Protein AF-A0A2S7Q737-F1 (afdb_monomer_lite)

Structure (mmCIF, N/CA/C/O backbone):
data_AF-A0A2S7Q737-F1
#
_entry.id   AF-A0A2S7Q737-F1
#
loop_
_atom_site.group_PDB
_atom_site.id
_atom_site.type_symbol
_atom_site.label_atom_id
_atom_site.label_alt_id
_atom_site.label_comp_id
_atom_site.label_asym_id
_atom_site.label_entity_id
_atom_site.label_seq_id
_atom_site.pdbx_PDB_ins_code
_atom_site.Cartn_x
_atom_site.Cartn_y
_atom_site.Cartn_z
_atom_site.occupancy
_atom_site.B_iso_or_equiv
_atom_site.auth_seq_id
_atom_site.auth_comp_id
_atom_site.auth_asym_id
_atom_site.auth_atom_id
_atom_site.pdbx_PDB_model_num
ATOM 1 N N . MET A 1 1 ? -26.692 38.742 30.218 1.00 38.47 1 MET A N 1
ATOM 2 C CA . MET A 1 1 ? -27.723 37.683 30.177 1.00 38.47 1 MET A CA 1
ATOM 3 C C . MET A 1 1 ? -27.205 36.517 29.339 1.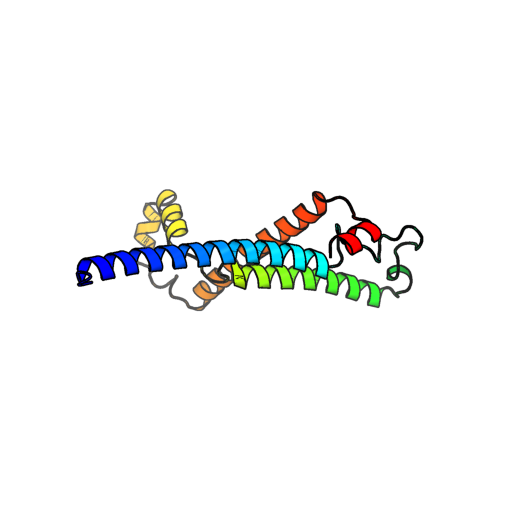00 38.47 1 MET A C 1
ATOM 5 O O . MET A 1 1 ? -27.574 36.426 28.188 1.00 38.47 1 MET A O 1
ATOM 9 N N . LEU A 1 2 ? -26.318 35.672 29.877 1.00 44.91 2 LEU A N 1
ATOM 10 C CA . LEU A 1 2 ? -26.022 34.323 29.361 1.00 44.91 2 LEU A CA 1
ATOM 11 C C . LEU A 1 2 ? -25.435 33.510 30.526 1.00 44.91 2 LEU A C 1
ATOM 13 O O . LEU A 1 2 ? -24.224 33.405 30.682 1.00 44.91 2 LEU A O 1
ATOM 17 N N . ALA A 1 3 ? -26.303 32.997 31.398 1.00 47.69 3 ALA A N 1
ATOM 18 C CA . ALA A 1 3 ? -25.928 31.941 32.331 1.00 47.69 3 ALA A CA 1
ATOM 19 C C . ALA A 1 3 ? -26.147 30.616 31.596 1.00 47.69 3 ALA A C 1
ATOM 21 O O . ALA A 1 3 ? -27.247 30.067 31.606 1.00 47.69 3 ALA A O 1
ATOM 22 N N . VAL A 1 4 ? -25.129 30.150 30.872 1.00 61.81 4 VAL A N 1
ATOM 23 C CA . VAL A 1 4 ? -25.147 28.794 30.319 1.00 61.81 4 VAL A CA 1
ATOM 24 C C . VAL A 1 4 ? -25.062 27.848 31.516 1.00 61.81 4 VAL A C 1
ATOM 26 O O . VAL A 1 4 ? -24.128 27.942 32.311 1.00 61.81 4 VAL A O 1
ATOM 29 N N . SER A 1 5 ? -26.070 26.996 31.710 1.00 75.19 5 SER A N 1
ATOM 30 C CA . SER A 1 5 ? -26.048 26.020 32.800 1.00 75.19 5 SER A CA 1
ATOM 31 C C . SER A 1 5 ? -24.843 25.091 32.626 1.00 75.19 5 SER A C 1
ATOM 33 O O . SER A 1 5 ? -24.495 24.725 31.504 1.00 75.19 5 SER A O 1
ATOM 35 N N . SER A 1 6 ? -24.200 24.685 33.724 1.00 70.50 6 SER A N 1
ATOM 36 C CA . SER A 1 6 ? -23.064 23.751 33.677 1.00 70.50 6 SER A CA 1
ATOM 37 C C . SER A 1 6 ? -23.402 22.468 32.905 1.00 70.50 6 SER A C 1
ATOM 3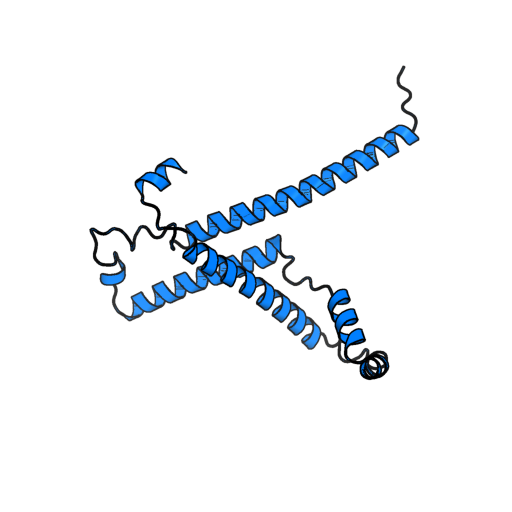9 O O . SER A 1 6 ? -22.567 21.936 32.187 1.00 70.50 6 SER A O 1
ATOM 41 N N . LEU A 1 7 ? -24.655 22.003 32.958 1.00 74.75 7 LEU A N 1
ATOM 42 C CA . LEU A 1 7 ? -25.123 20.869 32.155 1.00 74.75 7 LEU A CA 1
ATOM 43 C C . LEU A 1 7 ? -25.110 21.140 30.639 1.00 74.75 7 LEU A C 1
ATOM 45 O O . LEU A 1 7 ? -24.803 20.243 29.856 1.00 74.75 7 LEU A O 1
ATOM 49 N N . SER A 1 8 ? -25.435 22.364 30.218 1.00 82.06 8 SER A N 1
ATOM 50 C CA . SER A 1 8 ? -25.428 22.762 28.808 1.00 82.06 8 SER A CA 1
ATOM 51 C C . SER A 1 8 ? -24.009 22.799 28.238 1.00 82.06 8 SER A C 1
ATOM 53 O O . SER A 1 8 ? -23.816 22.361 27.104 1.00 82.06 8 SER A O 1
ATOM 55 N N . THR A 1 9 ? -23.016 23.239 29.018 1.00 82.12 9 THR A N 1
ATOM 56 C CA . THR A 1 9 ? -21.611 23.236 28.578 1.00 82.12 9 THR A CA 1
ATOM 57 C C . THR A 1 9 ? -21.040 21.818 28.481 1.00 82.12 9 THR A C 1
ATOM 59 O O . THR A 1 9 ? -20.358 21.500 27.505 1.00 82.12 9 THR A O 1
ATOM 62 N N . TYR A 1 10 ? -21.363 20.921 29.423 1.00 83.94 10 TYR A N 1
ATOM 63 C CA . TYR A 1 10 ? -20.983 19.502 29.321 1.00 83.94 10 TYR A CA 1
ATOM 64 C C . TYR A 1 10 ? -21.641 18.805 28.121 1.00 83.94 10 TYR A C 1
ATOM 66 O O . TYR A 1 10 ? -20.997 17.999 27.446 1.00 83.94 10 TYR A O 1
ATOM 74 N N . GLY A 1 11 ? -22.896 19.148 27.810 1.00 87.31 11 GLY A N 1
ATOM 75 C CA . GLY A 1 11 ? -23.591 18.662 26.617 1.00 87.31 11 GLY A CA 1
ATOM 76 C C . GLY A 1 11 ? -22.894 19.077 25.318 1.00 87.31 11 GLY A C 1
ATOM 77 O O . GLY A 1 11 ? -22.645 18.226 24.460 1.00 87.31 11 GLY A O 1
ATOM 78 N N . SER A 1 12 ? -22.498 20.351 25.197 1.00 87.19 12 SER A N 1
ATOM 79 C CA . SER A 1 12 ? -21.753 20.823 24.023 1.00 87.19 12 SER A CA 1
ATOM 80 C C . SER A 1 12 ? -20.379 20.160 23.905 1.00 87.19 12 SER A C 1
ATOM 82 O O . SER A 1 12 ? -20.033 19.711 22.817 1.00 87.19 12 SER A O 1
ATOM 84 N N . LEU A 1 13 ? -19.639 19.996 25.011 1.00 87.94 13 LEU A N 1
ATOM 85 C CA . LEU A 1 13 ? -18.318 19.347 25.003 1.00 87.94 13 LEU A CA 1
ATOM 86 C C . LEU A 1 13 ? -18.379 17.879 24.558 1.00 87.94 13 LEU A C 1
ATOM 88 O O . LEU A 1 13 ? -17.505 17.415 23.828 1.00 87.94 13 LEU A O 1
ATOM 92 N N . ARG A 1 14 ? -19.427 17.142 24.949 1.00 87.88 14 ARG A N 1
ATOM 93 C CA . ARG A 1 14 ? -19.631 15.759 24.492 1.00 87.88 14 ARG A CA 1
ATOM 94 C C . ARG A 1 14 ? -19.903 15.699 22.989 1.00 87.88 14 ARG A C 1
ATOM 96 O O . ARG A 1 14 ? -19.354 14.837 22.309 1.00 87.88 14 ARG A O 1
ATOM 103 N N . SER A 1 15 ? -20.713 16.624 22.471 1.00 84.38 15 SER A N 1
ATOM 104 C CA . SER A 1 15 ? -21.009 16.692 21.036 1.00 84.38 15 SER A CA 1
ATOM 105 C C . SER A 1 15 ? -19.783 17.076 20.202 1.00 84.38 15 SER A C 1
ATOM 107 O O . SER A 1 15 ? -19.541 16.462 19.165 1.00 84.38 15 SER A O 1
ATOM 109 N N . THR A 1 16 ? -18.955 18.014 20.679 1.00 86.12 16 THR A N 1
ATOM 110 C CA . THR A 1 16 ? -17.728 18.414 19.978 1.00 86.12 16 THR A CA 1
ATOM 111 C C . THR A 1 16 ? -16.676 17.313 20.020 1.00 86.12 16 THR A C 1
ATOM 113 O O . THR A 1 16 ? -16.058 17.044 18.996 1.00 86.12 16 THR A O 1
ATOM 116 N N . ALA A 1 17 ? -16.506 16.618 21.152 1.00 85.94 17 ALA A N 1
ATOM 117 C CA . ALA A 1 17 ? -15.585 15.483 21.253 1.00 85.94 17 ALA A CA 1
ATOM 118 C C . ALA A 1 17 ? -15.972 14.341 20.300 1.00 85.94 17 ALA A C 1
ATOM 120 O O . ALA A 1 17 ? -15.111 13.771 19.631 1.00 85.94 17 ALA A O 1
ATOM 121 N N . GLN A 1 18 ? -17.268 14.043 20.184 1.00 87.50 18 GLN A N 1
ATOM 122 C CA . GLN A 1 18 ? -17.762 13.041 19.245 1.00 87.50 18 GLN A CA 1
ATOM 123 C C . GLN A 1 18 ? -17.509 13.463 17.789 1.00 87.50 18 GLN A C 1
ATOM 125 O O . GLN A 1 18 ? -17.024 12.656 17.001 1.00 87.50 18 GLN A O 1
ATOM 130 N N . LEU A 1 19 ? -17.772 14.727 17.443 1.00 91.50 19 LEU A N 1
ATOM 131 C CA . LEU A 1 19 ? -17.552 15.251 16.092 1.00 91.50 19 LEU A CA 1
ATOM 132 C C . LEU A 1 19 ? -16.070 15.196 15.690 1.00 91.50 19 LEU A C 1
ATOM 134 O O . LEU A 1 19 ? -15.749 14.671 14.631 1.00 91.50 19 LEU A O 1
ATOM 138 N N . ILE A 1 20 ? -15.165 15.627 16.575 1.00 89.56 20 ILE A N 1
ATOM 139 C CA . ILE A 1 20 ? -13.709 15.553 16.354 1.00 89.56 20 ILE A CA 1
ATOM 140 C C . ILE A 1 20 ? -13.252 14.099 16.165 1.00 89.56 20 ILE A C 1
ATOM 142 O O . ILE A 1 20 ? -12.404 13.824 15.320 1.00 89.56 20 ILE A O 1
ATOM 146 N N . SER A 1 21 ? -13.830 13.161 16.922 1.00 84.25 21 SER A N 1
ATOM 147 C CA . SER A 1 21 ? -13.481 11.739 16.820 1.00 84.25 21 SER A CA 1
ATOM 148 C C . SER A 1 21 ? -13.836 11.159 15.445 1.00 84.25 21 SER A C 1
ATOM 150 O O . SER A 1 21 ? -13.033 10.433 14.862 1.00 84.25 21 SER A O 1
ATOM 152 N N . TYR A 1 22 ? -15.009 11.504 14.899 1.00 87.62 22 TYR A N 1
ATOM 153 C CA . TYR A 1 22 ? -15.422 11.048 13.567 1.00 87.62 22 TYR A CA 1
ATOM 154 C C . TYR A 1 22 ? -14.610 11.693 12.436 1.00 87.62 22 TYR A C 1
ATOM 156 O O . TYR A 1 22 ? -14.258 11.000 11.483 1.00 87.62 22 TYR A O 1
ATOM 164 N N . GLU A 1 23 ? -14.254 12.973 12.561 1.00 87.06 23 GLU A N 1
ATOM 165 C CA . GLU A 1 23 ? -13.391 13.672 11.593 1.00 87.06 23 GLU A CA 1
ATOM 166 C C . GLU A 1 23 ? -12.009 13.013 11.476 1.00 87.06 23 GLU A C 1
ATOM 168 O O . GLU A 1 23 ? -11.494 12.802 10.377 1.00 87.06 23 GLU A O 1
ATOM 173 N N . LEU A 1 24 ? -11.419 12.606 12.604 1.00 84.75 24 LEU A N 1
ATOM 174 C CA . LEU A 1 24 ? -10.093 11.984 12.627 1.00 84.75 24 LEU A CA 1
ATOM 175 C C . LEU A 1 24 ? -10.095 10.613 11.928 1.00 84.75 24 LEU A C 1
ATOM 177 O O . LEU A 1 24 ? -9.187 10.313 11.152 1.00 84.75 24 LEU A O 1
ATOM 181 N N . ILE A 1 25 ? -11.151 9.818 12.125 1.00 84.25 25 ILE A N 1
ATOM 182 C CA . ILE A 1 25 ? -11.331 8.512 11.468 1.00 84.25 25 ILE A CA 1
ATOM 183 C C . ILE A 1 25 ? -11.578 8.675 9.963 1.00 84.25 25 ILE A C 1
ATOM 185 O O . ILE A 1 25 ? -11.050 7.909 9.160 1.00 84.25 25 ILE A O 1
ATOM 189 N N . LEU A 1 26 ? -12.352 9.682 9.555 1.00 85.38 26 LEU A N 1
ATOM 190 C CA . LEU A 1 26 ? -12.592 9.938 8.136 1.00 85.38 26 LEU A CA 1
ATOM 191 C C . LEU A 1 26 ? -11.320 10.434 7.431 1.00 85.38 26 LEU A C 1
ATOM 193 O O . LEU A 1 26 ? -11.014 9.992 6.323 1.00 85.38 26 LEU A O 1
ATOM 197 N N . SER A 1 27 ? -10.546 11.307 8.085 1.00 85.50 27 SER A N 1
ATOM 198 C CA . SER A 1 27 ? -9.296 11.827 7.520 1.00 85.50 27 SER A CA 1
ATOM 199 C C . SER A 1 27 ? -8.250 10.730 7.300 1.00 85.50 27 SER A C 1
ATOM 201 O O . SER A 1 27 ? -7.588 10.725 6.263 1.00 85.50 27 SER A O 1
ATOM 203 N N . SER A 1 28 ? -8.141 9.750 8.206 1.00 82.62 28 SER A N 1
ATOM 204 C CA . SER A 1 28 ? -7.208 8.629 8.043 1.00 82.62 28 SER A CA 1
ATOM 205 C C . SER A 1 28 ? -7.603 7.704 6.887 1.00 82.62 28 SER A C 1
ATOM 207 O O . SER A 1 28 ? -6.725 7.216 6.176 1.00 82.62 28 SER A O 1
ATOM 209 N N . ALA A 1 29 ? -8.903 7.535 6.619 1.00 83.88 29 ALA A N 1
ATOM 210 C CA . ALA A 1 29 ? -9.388 6.783 5.461 1.00 83.88 29 ALA A CA 1
ATOM 211 C C . ALA A 1 29 ? -9.063 7.480 4.127 1.00 83.88 29 ALA A C 1
ATOM 213 O O . ALA A 1 29 ? -8.633 6.826 3.177 1.00 83.88 29 ALA A O 1
ATOM 214 N N . ILE A 1 30 ? -9.216 8.807 4.053 1.00 87.38 30 ILE A N 1
ATOM 215 C CA . ILE A 1 30 ? -8.866 9.587 2.851 1.00 87.38 30 ILE A CA 1
ATOM 216 C C . ILE A 1 30 ? -7.352 9.547 2.614 1.00 87.38 30 ILE A C 1
ATOM 218 O O . ILE A 1 30 ? -6.905 9.311 1.491 1.00 87.38 30 ILE A O 1
ATOM 222 N N . LEU A 1 31 ? -6.559 9.720 3.674 1.00 86.81 31 LEU A N 1
ATOM 223 C CA . LEU A 1 31 ? -5.100 9.655 3.602 1.00 86.81 31 LEU A CA 1
ATOM 224 C C . LEU A 1 31 ? -4.600 8.284 3.132 1.00 86.81 31 LEU A C 1
ATOM 226 O O . LEU A 1 31 ? -3.643 8.235 2.364 1.00 86.81 31 LEU A O 1
ATOM 230 N N . LEU A 1 32 ? -5.264 7.190 3.520 1.00 86.25 32 LEU A N 1
ATOM 231 C CA . LEU A 1 32 ? -4.941 5.848 3.028 1.00 86.25 32 LEU A CA 1
ATOM 232 C C . LEU A 1 32 ? -5.072 5.781 1.502 1.00 86.25 32 LEU A C 1
ATOM 234 O O . LEU A 1 32 ? -4.146 5.334 0.829 1.00 86.25 32 LEU A O 1
ATOM 238 N N . VAL A 1 33 ? -6.190 6.259 0.950 1.00 84.44 33 VAL A N 1
ATOM 239 C CA . VAL A 1 33 ? -6.437 6.227 -0.502 1.00 84.44 33 VAL A CA 1
ATOM 240 C C . VAL A 1 33 ? -5.419 7.084 -1.250 1.00 84.44 33 VAL A C 1
ATOM 242 O O . VAL A 1 33 ? -4.840 6.617 -2.229 1.00 84.44 33 VAL A O 1
ATOM 245 N N . VAL A 1 34 ? -5.147 8.300 -0.768 1.00 86.88 34 VAL A N 1
ATOM 246 C CA . VAL A 1 34 ? -4.158 9.193 -1.393 1.00 86.88 34 VAL A CA 1
ATOM 247 C C . VAL A 1 34 ? -2.766 8.561 -1.367 1.00 86.88 34 VAL A C 1
ATOM 249 O O . VAL A 1 34 ? -2.115 8.493 -2.408 1.00 86.88 34 VAL A O 1
ATOM 252 N N . MET A 1 35 ? -2.337 8.015 -0.226 1.00 86.00 35 MET A N 1
ATOM 253 C CA . MET A 1 35 ? -1.050 7.318 -0.103 1.00 86.00 35 MET A CA 1
ATOM 254 C C . MET A 1 35 ? -0.963 6.087 -1.011 1.00 86.00 35 MET A C 1
ATOM 256 O O . MET A 1 35 ? 0.092 5.823 -1.587 1.00 86.00 35 MET A O 1
ATOM 260 N N . LEU A 1 36 ? -2.060 5.351 -1.193 1.00 83.62 36 LEU A N 1
ATOM 261 C CA . LEU A 1 36 ? -2.104 4.200 -2.093 1.00 83.62 36 LEU A CA 1
ATOM 262 C C . LEU A 1 36 ? -1.988 4.634 -3.563 1.00 83.62 36 LEU A C 1
ATOM 264 O O . LEU A 1 36 ? -1.197 4.066 -4.306 1.00 83.62 36 LEU A O 1
ATOM 268 N N . THR A 1 37 ? -2.683 5.695 -3.981 1.00 78.88 37 THR A N 1
ATOM 269 C CA . THR A 1 37 ? -2.537 6.240 -5.346 1.00 78.88 37 THR A CA 1
ATOM 270 C C . THR A 1 37 ? -1.162 6.861 -5.603 1.00 78.88 37 THR A C 1
ATOM 272 O O . THR A 1 37 ? -0.580 6.629 -6.661 1.00 78.88 37 THR A O 1
ATOM 275 N N . GLY A 1 38 ? -0.606 7.593 -4.631 1.00 79.38 38 GLY A N 1
ATOM 276 C CA . GLY A 1 38 ? 0.718 8.211 -4.740 1.00 79.38 38 GLY A CA 1
ATOM 277 C C . GLY A 1 38 ? 1.839 7.178 -4.814 1.00 79.38 38 GLY A C 1
ATOM 278 O O . GLY A 1 38 ? 2.784 7.337 -5.577 1.00 79.38 38 GLY A O 1
ATOM 279 N N . SER A 1 39 ? 1.699 6.066 -4.101 1.00 81.44 39 SER A N 1
ATOM 280 C CA . SER A 1 39 ? 2.694 4.997 -4.145 1.00 81.44 39 SER A CA 1
ATOM 281 C C . SER A 1 39 ? 2.621 4.115 -5.400 1.00 81.44 39 SER A C 1
ATOM 283 O O . SER A 1 39 ? 3.644 3.607 -5.864 1.00 81.44 39 SER A O 1
ATOM 285 N N . ILE A 1 40 ? 1.444 3.992 -6.026 1.00 80.19 40 ILE A N 1
ATOM 286 C CA . ILE A 1 40 ? 1.321 3.443 -7.389 1.00 80.19 40 ILE A CA 1
ATOM 287 C C . ILE A 1 40 ? 2.038 4.349 -8.404 1.00 80.19 40 ILE A C 1
ATOM 289 O O . ILE A 1 40 ? 2.653 3.844 -9.339 1.00 80.19 40 ILE A O 1
ATOM 293 N N . ALA A 1 41 ? 2.000 5.672 -8.214 1.00 76.50 41 ALA A N 1
ATOM 294 C CA . ALA A 1 41 ? 2.718 6.614 -9.072 1.00 76.50 41 ALA A CA 1
ATOM 295 C C . ALA A 1 41 ? 4.245 6.541 -8.885 1.00 76.50 41 ALA A C 1
ATOM 297 O O . ALA A 1 41 ? 4.972 6.508 -9.869 1.00 76.50 41 ALA A O 1
ATOM 298 N N . GLU A 1 42 ? 4.739 6.444 -7.648 1.00 77.69 42 GLU A N 1
ATOM 299 C CA . GLU A 1 42 ? 6.182 6.370 -7.355 1.00 77.69 42 GLU A CA 1
ATOM 300 C C . GLU A 1 42 ? 6.850 5.099 -7.906 1.00 77.69 42 GLU A C 1
ATOM 302 O O . GLU A 1 42 ? 8.018 5.113 -8.290 1.00 77.69 42 GLU A O 1
ATOM 307 N N . THR A 1 43 ? 6.103 3.995 -7.984 1.00 75.19 43 THR A N 1
ATOM 308 C CA . THR A 1 43 ? 6.616 2.708 -8.484 1.00 75.19 43 THR A CA 1
ATOM 309 C C . THR A 1 43 ? 6.652 2.611 -10.013 1.00 75.19 43 THR A C 1
ATOM 311 O O . THR A 1 43 ? 7.037 1.563 -10.529 1.00 75.19 43 THR A O 1
ATOM 314 N N . ASN A 1 44 ? 6.294 3.687 -10.736 1.00 70.06 44 ASN A N 1
ATOM 315 C CA . ASN A 1 44 ? 6.378 3.807 -12.200 1.00 70.06 44 ASN A CA 1
ATOM 316 C C . ASN A 1 44 ? 5.832 2.577 -12.950 1.00 70.06 44 ASN A C 1
ATOM 318 O O . ASN A 1 44 ? 6.379 2.154 -13.964 1.00 70.06 44 ASN A O 1
ATOM 322 N N . ARG A 1 45 ? 4.757 1.963 -12.438 1.00 73.94 45 ARG A N 1
ATOM 323 C CA . ARG A 1 45 ? 4.134 0.763 -13.017 1.00 73.94 45 ARG A CA 1
ATOM 324 C C . ARG A 1 45 ? 2.700 1.033 -13.435 1.00 73.94 45 ARG A C 1
ATOM 326 O O . ARG A 1 45 ? 2.087 2.006 -13.006 1.00 73.94 45 ARG A O 1
ATOM 333 N N . ALA A 1 46 ? 2.169 0.175 -14.314 1.00 65.44 46 ALA A N 1
ATOM 334 C CA . ALA A 1 46 ? 0.861 0.384 -14.935 1.00 65.44 46 ALA A CA 1
ATOM 335 C C . ALA A 1 46 ? -0.189 0.640 -13.838 1.00 65.44 46 ALA A C 1
ATOM 337 O O . ALA A 1 46 ? -0.329 -0.211 -12.955 1.00 65.44 46 ALA A O 1
ATOM 338 N N . PRO A 1 47 ? -0.887 1.792 -13.840 1.00 60.22 47 PRO A N 1
ATOM 339 C CA . PRO A 1 47 ? -1.195 2.697 -14.963 1.00 60.22 47 PRO A CA 1
ATOM 340 C C . PRO A 1 47 ? -0.171 3.797 -15.334 1.00 60.22 47 PRO A C 1
ATOM 342 O O . PRO A 1 47 ? -0.363 4.427 -16.374 1.00 60.22 47 PRO A O 1
ATOM 345 N N . PHE A 1 48 ? 0.898 4.015 -14.560 1.00 68.06 48 PHE A N 1
ATOM 346 C CA . PHE A 1 48 ? 1.869 5.121 -14.710 1.00 68.06 48 PHE A CA 1
ATOM 347 C C . PHE A 1 48 ? 3.247 4.688 -15.254 1.00 68.06 48 PHE A C 1
ATOM 349 O O . PHE A 1 48 ? 4.282 5.248 -14.911 1.00 68.06 48 PHE A O 1
ATOM 356 N N . ASP A 1 49 ? 3.261 3.675 -16.114 1.00 72.12 49 ASP A N 1
ATOM 357 C CA . ASP A 1 49 ? 4.475 3.055 -16.664 1.00 72.12 49 ASP A CA 1
ATOM 358 C C . ASP A 1 49 ? 4.902 3.723 -17.982 1.00 72.12 49 ASP A C 1
ATOM 360 O O . ASP A 1 49 ? 4.625 3.198 -19.058 1.00 72.12 49 ASP A O 1
ATOM 364 N N . LEU A 1 50 ? 5.458 4.941 -17.921 1.00 68.88 50 LEU A N 1
ATOM 365 C CA . LEU A 1 50 ? 5.656 5.799 -19.107 1.00 68.88 50 LEU A CA 1
ATOM 366 C C . LEU A 1 50 ? 7.001 5.605 -19.815 1.00 68.88 50 LEU A C 1
ATOM 368 O O . LEU A 1 50 ? 7.028 5.602 -21.042 1.00 68.88 50 LEU A O 1
ATOM 372 N N . ALA A 1 51 ? 8.085 5.397 -19.066 1.00 64.31 51 ALA A N 1
ATOM 373 C CA . ALA A 1 51 ? 9.432 5.244 -19.627 1.00 64.31 51 ALA A CA 1
ATOM 374 C C . ALA A 1 51 ? 9.658 3.884 -20.322 1.00 64.31 51 ALA A C 1
ATOM 376 O O . ALA A 1 51 ? 10.534 3.763 -21.171 1.00 64.31 51 ALA A O 1
ATOM 377 N N . GLU A 1 52 ? 8.881 2.850 -19.977 1.00 63.44 52 GLU A N 1
ATOM 378 C CA . GLU A 1 52 ? 8.950 1.532 -20.631 1.00 63.44 52 GLU A CA 1
ATOM 379 C C . GLU A 1 52 ? 7.909 1.389 -21.764 1.00 63.44 52 GLU A C 1
ATOM 381 O O . GLU A 1 52 ? 8.044 0.525 -22.633 1.00 63.44 52 GLU A O 1
ATOM 386 N N . ALA A 1 53 ? 6.858 2.223 -21.773 1.00 57.50 53 ALA A N 1
ATOM 387 C CA . ALA A 1 53 ? 5.707 2.082 -22.672 1.00 57.50 53 ALA A CA 1
ATOM 388 C C . ALA A 1 53 ? 5.652 3.085 -23.832 1.00 57.50 53 ALA A C 1
ATOM 390 O O . ALA A 1 53 ? 4.696 3.042 -24.617 1.00 57.50 53 ALA A O 1
ATOM 391 N N . GLU A 1 54 ? 6.631 3.977 -23.969 1.00 62.84 54 GLU A N 1
ATOM 392 C CA . GLU A 1 54 ? 6.733 4.815 -25.158 1.00 62.84 54 GLU A CA 1
ATOM 393 C C . GLU A 1 54 ? 7.005 3.930 -26.385 1.00 62.84 54 GLU A C 1
ATOM 395 O O . GLU A 1 54 ? 8.060 3.332 -26.559 1.00 62.84 54 GLU A O 1
ATOM 400 N N . SER A 1 55 ? 5.994 3.792 -27.244 1.00 58.44 55 SER A N 1
ATOM 401 C CA . SER A 1 55 ? 5.993 2.884 -28.401 1.00 58.44 55 SER A CA 1
ATOM 402 C C . SER A 1 55 ? 7.057 3.201 -29.462 1.00 58.44 55 SER A C 1
ATOM 404 O O . SER A 1 55 ? 7.226 2.435 -30.408 1.00 58.44 55 SER A O 1
ATOM 406 N N . GLU A 1 56 ? 7.735 4.339 -29.327 1.00 64.06 56 GLU A N 1
ATOM 407 C CA . GLU A 1 56 ? 8.845 4.778 -30.173 1.00 64.06 56 GLU A CA 1
ATOM 408 C C . GLU A 1 56 ? 10.207 4.223 -29.737 1.00 64.06 56 GLU A C 1
ATOM 410 O O . GLU A 1 56 ? 11.111 4.140 -30.569 1.00 64.06 56 GLU A O 1
ATOM 415 N N . LEU A 1 57 ? 10.345 3.762 -28.488 1.00 62.88 57 LEU A N 1
ATOM 416 C CA . LEU A 1 57 ? 11.570 3.156 -27.971 1.00 62.88 57 LEU A CA 1
ATOM 417 C C . LEU A 1 57 ? 11.301 1.691 -27.594 1.00 62.88 57 LEU A C 1
ATOM 419 O O . LEU A 1 57 ? 10.424 1.369 -26.798 1.00 62.88 57 LEU A O 1
ATOM 423 N N . VAL A 1 58 ? 12.048 0.762 -28.200 1.00 53.47 58 VAL A N 1
ATOM 424 C CA . VAL A 1 58 ? 11.918 -0.685 -27.953 1.00 53.47 58 VAL A CA 1
ATOM 425 C C . VAL A 1 58 ? 12.274 -0.968 -26.490 1.00 53.47 58 VAL A C 1
ATOM 427 O O . VAL A 1 58 ? 13.447 -1.026 -26.152 1.00 53.47 58 VAL A O 1
ATOM 430 N N . SER A 1 59 ? 11.265 -1.144 -25.625 1.00 66.19 59 SER A N 1
ATOM 431 C CA . SER A 1 59 ? 11.421 -1.450 -24.188 1.00 66.19 59 SER A CA 1
ATOM 432 C C . SER A 1 59 ? 12.178 -0.379 -23.370 1.00 66.19 59 SER A C 1
ATOM 434 O O . SER A 1 59 ? 12.673 -0.672 -22.278 1.00 66.19 59 SER A O 1
ATOM 436 N N . GLY A 1 60 ? 12.257 0.857 -23.877 1.00 77.19 60 GLY A N 1
ATOM 437 C CA . GLY A 1 60 ? 12.895 1.988 -23.195 1.00 77.19 60 GLY A CA 1
ATOM 438 C C . GLY A 1 60 ? 14.365 1.743 -22.817 1.00 77.19 60 GLY A C 1
ATOM 439 O O . GLY A 1 60 ? 15.103 1.025 -23.500 1.00 77.19 60 GLY A O 1
ATOM 440 N N . PHE A 1 61 ? 14.779 2.313 -21.681 1.00 77.19 61 PHE A N 1
ATOM 441 C CA . PHE A 1 61 ? 16.156 2.253 -21.160 1.00 77.19 61 PHE A CA 1
ATOM 442 C C . PHE A 1 61 ? 16.609 0.849 -20.711 1.00 77.19 61 PHE A C 1
ATOM 444 O O . PHE A 1 61 ? 17.803 0.599 -20.547 1.00 77.19 61 PHE A O 1
ATOM 451 N N . MET A 1 62 ? 15.685 -0.106 -20.552 1.00 79.25 62 MET A N 1
ATOM 452 C CA . MET A 1 62 ? 16.014 -1.475 -20.129 1.00 79.25 62 MET A CA 1
ATOM 453 C C . MET A 1 62 ? 16.860 -2.234 -21.162 1.00 79.25 62 MET A C 1
ATOM 455 O O . MET A 1 62 ? 17.540 -3.198 -20.811 1.00 79.25 62 MET A O 1
ATOM 459 N N . THR A 1 63 ? 16.854 -1.797 -22.425 1.00 76.19 63 THR A N 1
ATOM 460 C CA . THR A 1 63 ? 17.643 -2.409 -23.509 1.00 76.19 63 THR A CA 1
ATOM 461 C C . THR A 1 63 ? 19.102 -1.959 -23.550 1.00 76.19 63 THR A C 1
ATOM 463 O O . THR A 1 63 ? 19.928 -2.626 -24.173 1.00 76.19 63 THR A O 1
ATOM 466 N N . GLU A 1 64 ? 19.447 -0.874 -22.855 1.00 82.62 64 GLU A N 1
ATOM 467 C CA . GLU A 1 64 ? 20.802 -0.308 -22.841 1.00 82.62 64 GLU A CA 1
ATOM 468 C C . GLU A 1 64 ? 21.690 -0.928 -21.753 1.00 82.62 64 GLU A C 1
ATOM 470 O O . GLU A 1 64 ? 22.915 -0.772 -21.755 1.00 82.62 64 GLU A O 1
ATOM 475 N N . HIS A 1 65 ? 21.088 -1.644 -20.803 1.00 80.75 65 HIS A N 1
ATOM 476 C CA . HIS A 1 65 ? 21.780 -2.150 -19.628 1.00 80.75 65 HIS A CA 1
ATOM 477 C C . HIS A 1 65 ? 22.230 -3.607 -19.774 1.00 80.75 65 HIS A C 1
ATOM 479 O O . HIS A 1 65 ? 21.507 -4.487 -20.234 1.00 80.75 65 HIS A O 1
ATOM 485 N N . ALA A 1 66 ? 23.452 -3.880 -19.308 1.00 83.62 66 ALA A N 1
ATOM 486 C CA . ALA A 1 66 ? 23.974 -5.236 -19.203 1.00 83.62 66 ALA A CA 1
ATOM 487 C C . ALA A 1 66 ? 23.172 -6.069 -18.185 1.00 83.62 66 ALA A C 1
ATOM 489 O O . ALA A 1 66 ? 22.632 -5.539 -17.211 1.00 83.62 66 ALA A O 1
ATOM 490 N N . ALA A 1 67 ? 23.177 -7.394 -18.364 1.00 83.62 67 ALA A N 1
ATOM 491 C CA . ALA A 1 67 ? 22.336 -8.340 -17.624 1.00 83.62 67 ALA A CA 1
ATOM 492 C C . ALA A 1 67 ? 22.374 -8.192 -16.087 1.00 83.62 67 ALA A C 1
ATOM 494 O O . ALA A 1 67 ? 21.359 -8.389 -15.430 1.00 83.62 67 ALA A O 1
ATOM 495 N N . VAL A 1 68 ? 23.517 -7.824 -15.495 1.00 89.19 68 VAL A N 1
ATOM 496 C CA . VAL A 1 68 ? 23.635 -7.654 -14.034 1.00 89.19 68 VAL A CA 1
ATOM 497 C C . VAL A 1 68 ? 22.898 -6.403 -13.544 1.00 89.19 68 VAL A C 1
ATOM 499 O O . VAL A 1 68 ? 22.170 -6.468 -12.558 1.00 89.19 68 VAL A O 1
ATOM 502 N N . ILE A 1 69 ? 23.057 -5.274 -14.240 1.00 88.25 69 ILE A N 1
ATOM 503 C CA . ILE A 1 69 ? 22.392 -4.011 -13.891 1.00 88.25 69 ILE A CA 1
ATOM 504 C C . ILE A 1 69 ? 20.880 -4.141 -14.090 1.00 88.25 69 ILE A C 1
ATOM 506 O O . ILE A 1 69 ? 20.115 -3.712 -13.231 1.00 88.25 69 ILE A O 1
ATOM 510 N N . PHE A 1 70 ? 20.460 -4.818 -15.161 1.00 83.88 70 PHE A N 1
ATOM 511 C CA . PHE A 1 70 ? 19.058 -5.155 -15.410 1.00 83.88 70 PHE A CA 1
ATOM 512 C C . PHE A 1 70 ? 18.425 -5.869 -14.205 1.00 83.88 70 PHE A C 1
ATOM 514 O O . PHE A 1 70 ? 17.395 -5.434 -13.703 1.00 83.88 70 PHE A O 1
ATOM 521 N N . VAL A 1 71 ? 19.074 -6.907 -13.661 1.00 90.19 71 VAL A N 1
ATOM 522 C CA . VAL A 1 71 ? 18.554 -7.639 -12.488 1.00 90.19 71 VAL A CA 1
ATOM 523 C C . VAL A 1 71 ? 18.397 -6.732 -11.266 1.00 90.19 71 VAL A C 1
ATOM 525 O O . VAL A 1 71 ? 17.390 -6.833 -10.566 1.00 90.19 71 VAL A O 1
ATOM 528 N N . PHE A 1 72 ? 19.354 -5.836 -11.008 1.00 87.69 72 PHE A N 1
ATOM 529 C CA . PHE A 1 72 ? 19.250 -4.902 -9.886 1.00 87.69 72 PHE A CA 1
ATOM 530 C C . PHE A 1 72 ? 18.125 -3.881 -10.063 1.00 87.69 72 PHE A C 1
ATOM 532 O O . PHE A 1 72 ? 17.479 -3.554 -9.070 1.00 87.69 72 PHE A O 1
ATOM 539 N N . PHE A 1 73 ? 17.837 -3.434 -11.289 1.00 84.88 73 PHE A N 1
ATOM 540 C CA . PHE A 1 73 ? 16.676 -2.583 -11.559 1.00 84.88 73 PHE A CA 1
ATOM 541 C C . PHE A 1 73 ? 15.357 -3.299 -11.246 1.00 84.88 73 PHE A C 1
ATOM 543 O O . PHE A 1 73 ? 14.563 -2.769 -10.471 1.00 84.88 73 PHE A O 1
ATOM 550 N N . PHE A 1 74 ? 15.156 -4.535 -11.722 1.00 83.94 74 PHE A N 1
ATOM 551 C CA . PHE A 1 74 ? 13.946 -5.298 -11.374 1.00 83.94 74 PHE A CA 1
ATOM 552 C C . PHE A 1 74 ? 13.843 -5.556 -9.875 1.00 83.94 74 PHE A C 1
ATOM 554 O O . PHE A 1 74 ? 12.775 -5.390 -9.289 1.00 83.94 74 PHE A O 1
ATOM 561 N N . LEU A 1 75 ? 14.945 -5.947 -9.232 1.00 89.50 75 LEU A N 1
ATOM 562 C CA . LEU A 1 75 ? 14.951 -6.185 -7.792 1.00 89.50 75 LEU A CA 1
ATOM 563 C C . LEU A 1 75 ? 14.590 -4.911 -7.015 1.00 89.50 75 LEU A C 1
ATOM 565 O O . LEU A 1 75 ? 13.824 -4.991 -6.058 1.00 89.50 75 LEU A O 1
ATOM 569 N N . ALA A 1 76 ? 15.110 -3.753 -7.427 1.00 88.12 76 ALA A N 1
ATOM 570 C CA . ALA A 1 76 ? 14.824 -2.469 -6.795 1.00 88.12 76 ALA A CA 1
ATOM 571 C C . ALA A 1 76 ? 13.357 -2.045 -6.974 1.00 88.12 76 ALA A C 1
ATOM 573 O O . ALA A 1 76 ? 12.741 -1.610 -6.002 1.00 88.12 76 ALA A O 1
ATOM 574 N N . GLU A 1 77 ? 12.776 -2.232 -8.162 1.00 83.00 77 GLU A N 1
ATOM 575 C CA . GLU A 1 77 ? 11.350 -1.966 -8.411 1.00 83.00 77 GLU A CA 1
ATOM 576 C C . GLU A 1 77 ? 10.438 -2.857 -7.555 1.00 83.00 77 GLU A C 1
ATOM 578 O O . GLU A 1 77 ? 9.472 -2.384 -6.961 1.00 83.00 77 GLU A O 1
ATOM 583 N N . TYR A 1 78 ? 10.747 -4.151 -7.422 1.00 86.62 78 TYR A N 1
ATOM 584 C CA . TYR A 1 78 ? 9.962 -5.027 -6.543 1.00 86.62 78 TYR A CA 1
ATOM 585 C C . TYR A 1 78 ? 10.185 -4.714 -5.060 1.00 86.62 78 TYR A C 1
ATOM 587 O O . TYR A 1 78 ? 9.248 -4.803 -4.262 1.00 86.62 78 TYR A O 1
ATOM 595 N N . ALA A 1 79 ? 11.400 -4.319 -4.677 1.00 90.50 79 ALA A N 1
ATOM 596 C CA . ALA A 1 79 ? 11.704 -3.921 -3.309 1.00 90.50 79 ALA A CA 1
ATOM 597 C C . ALA A 1 79 ? 10.955 -2.643 -2.903 1.00 90.50 79 ALA A C 1
ATOM 599 O O . ALA A 1 79 ? 10.456 -2.580 -1.778 1.00 90.50 79 ALA A O 1
ATOM 600 N N . SER A 1 80 ? 10.820 -1.657 -3.798 1.00 88.12 80 SER A N 1
ATOM 601 C CA . SER A 1 80 ? 10.070 -0.429 -3.509 1.00 88.12 80 SER A CA 1
ATOM 602 C C . SER A 1 80 ? 8.580 -0.715 -3.306 1.00 88.12 80 SER A C 1
ATOM 604 O O . SER A 1 80 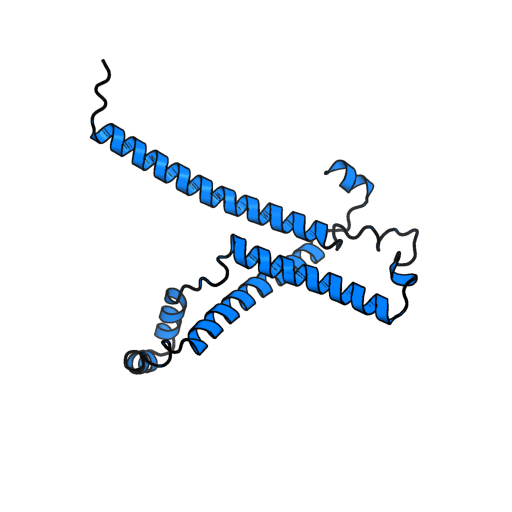? 8.014 -0.243 -2.321 1.00 88.12 80 SER A O 1
ATOM 606 N N . ILE A 1 81 ? 7.968 -1.584 -4.125 1.00 88.19 81 ILE A N 1
ATOM 607 C CA . ILE A 1 81 ? 6.569 -2.023 -3.944 1.00 88.19 81 ILE A CA 1
ATOM 608 C C . ILE A 1 81 ? 6.366 -2.646 -2.558 1.00 88.19 81 ILE A C 1
ATOM 610 O O . ILE A 1 81 ? 5.432 -2.285 -1.836 1.00 88.19 81 ILE A O 1
ATOM 614 N N . VAL A 1 82 ? 7.245 -3.571 -2.162 1.00 90.69 82 VAL A N 1
ATOM 615 C CA . VAL A 1 82 ? 7.155 -4.239 -0.854 1.00 90.69 82 VAL A CA 1
ATOM 616 C C . VAL A 1 82 ? 7.333 -3.236 0.289 1.00 90.69 82 VAL A C 1
ATOM 618 O O . VAL A 1 82 ? 6.555 -3.267 1.243 1.00 90.69 82 VAL A O 1
ATOM 621 N N . LEU A 1 83 ? 8.301 -2.319 0.187 1.00 90.44 83 LEU A N 1
ATOM 622 C CA . LEU A 1 83 ? 8.556 -1.285 1.197 1.00 90.44 83 LEU A CA 1
ATOM 623 C C . LEU A 1 83 ? 7.313 -0.416 1.413 1.00 90.44 83 LEU A C 1
ATOM 625 O O . LEU A 1 83 ? 6.844 -0.262 2.540 1.00 90.44 83 LEU A O 1
ATOM 629 N N . ILE A 1 84 ? 6.737 0.093 0.330 1.00 89.12 84 ILE A N 1
ATOM 630 C CA . ILE A 1 84 ? 5.523 0.912 0.339 1.00 89.12 84 ILE A CA 1
ATOM 631 C C . ILE A 1 84 ? 4.328 0.164 0.947 1.00 89.12 84 ILE A C 1
ATOM 633 O O . ILE A 1 84 ? 3.582 0.733 1.749 1.00 89.12 84 ILE A O 1
ATOM 637 N N . CYS A 1 85 ? 4.143 -1.118 0.620 1.00 88.94 85 CYS A N 1
ATOM 638 C CA . CYS A 1 85 ? 3.058 -1.933 1.179 1.00 88.94 85 CYS A CA 1
ATOM 639 C C . CYS A 1 85 ? 3.226 -2.144 2.691 1.00 88.94 85 CYS A C 1
ATOM 641 O O . CYS A 1 85 ? 2.252 -2.121 3.446 1.00 88.94 85 CYS A O 1
ATOM 643 N N . ILE A 1 86 ? 4.465 -2.314 3.157 1.00 91.00 86 ILE A N 1
ATOM 644 C CA . ILE A 1 86 ? 4.771 -2.409 4.587 1.00 91.00 86 ILE A CA 1
ATOM 645 C C . ILE A 1 86 ? 4.514 -1.061 5.272 1.00 91.00 86 ILE A C 1
ATOM 647 O O . ILE A 1 86 ? 3.840 -1.020 6.301 1.00 91.00 86 ILE A O 1
ATOM 651 N N . LEU A 1 87 ? 4.980 0.047 4.691 1.00 89.88 87 LEU A N 1
ATOM 652 C CA . LEU A 1 87 ? 4.814 1.390 5.251 1.00 89.88 87 LEU A CA 1
ATOM 653 C C . LEU A 1 87 ? 3.333 1.785 5.370 1.00 89.88 87 LEU A C 1
ATOM 655 O O . LEU A 1 87 ? 2.896 2.252 6.422 1.00 89.88 87 LEU A O 1
ATOM 659 N N . THR A 1 88 ? 2.537 1.528 4.332 1.00 87.94 88 THR A N 1
ATOM 660 C CA . THR A 1 88 ? 1.083 1.768 4.347 1.00 87.94 88 THR A CA 1
ATOM 661 C C . THR A 1 88 ? 0.360 0.878 5.362 1.00 87.94 88 THR A C 1
ATOM 663 O O . THR A 1 88 ? -0.519 1.357 6.082 1.00 87.94 88 THR A O 1
ATOM 666 N N . SER A 1 89 ? 0.765 -0.390 5.506 1.00 88.75 89 SER A N 1
ATOM 667 C CA . SER A 1 89 ? 0.216 -1.292 6.527 1.00 88.75 89 SER A CA 1
ATOM 668 C C . SER A 1 89 ? 0.536 -0.842 7.958 1.00 88.75 89 SER A C 1
ATOM 670 O O . SER A 1 89 ? -0.287 -1.036 8.857 1.00 88.75 89 SER A O 1
ATOM 672 N N . ILE A 1 90 ? 1.716 -0.266 8.194 1.00 89.56 90 ILE A N 1
ATOM 673 C CA . ILE A 1 90 ? 2.110 0.243 9.515 1.00 89.56 90 ILE A CA 1
ATOM 674 C C . ILE A 1 90 ? 1.320 1.509 9.855 1.00 89.56 90 ILE A C 1
ATOM 676 O O . ILE A 1 90 ? 0.779 1.602 10.954 1.00 89.56 90 ILE A O 1
ATOM 680 N N . LEU A 1 91 ? 1.223 2.457 8.918 1.00 85.88 91 LEU A N 1
ATOM 681 C CA . LEU A 1 91 ? 0.606 3.763 9.163 1.00 85.88 91 LEU A CA 1
ATOM 682 C C . LEU A 1 91 ? -0.919 3.702 9.317 1.00 85.88 91 LEU A C 1
ATOM 684 O O . LEU A 1 91 ? -1.460 4.407 10.164 1.00 85.88 91 LEU A O 1
ATOM 688 N N . PHE A 1 92 ? -1.613 2.875 8.525 1.00 84.44 92 PHE A N 1
ATOM 689 C CA . PHE A 1 92 ? -3.082 2.909 8.468 1.00 84.44 92 PHE A CA 1
ATOM 690 C C . PHE A 1 92 ? -3.776 1.653 9.002 1.00 84.44 92 PHE A C 1
ATOM 692 O O . PHE A 1 92 ? -4.844 1.760 9.596 1.00 84.44 92 PHE A O 1
ATOM 699 N N . LEU A 1 93 ? -3.194 0.460 8.831 1.00 79.69 93 LEU A N 1
ATOM 700 C CA . LEU A 1 93 ? -3.823 -0.809 9.247 1.00 79.69 93 LEU A CA 1
ATOM 701 C C . LEU A 1 93 ? -3.404 -1.240 10.667 1.00 79.69 93 LEU A C 1
ATOM 703 O O . LEU A 1 93 ? -3.605 -2.391 11.074 1.00 79.69 93 LEU A O 1
ATOM 707 N N . GLY A 1 94 ? -2.794 -0.327 11.425 1.00 78.56 94 GLY A N 1
ATOM 708 C CA . GLY A 1 94 ? -2.368 -0.565 12.801 1.00 78.56 94 GLY A CA 1
ATOM 709 C C . GLY A 1 94 ? -1.191 -1.531 12.931 1.00 78.56 94 GLY A C 1
ATOM 710 O O . GLY A 1 94 ? -0.988 -2.061 14.014 1.00 78.56 94 GLY A O 1
ATOM 711 N N . GLY A 1 95 ? -0.432 -1.792 11.858 1.00 81.50 95 GLY A N 1
ATOM 712 C CA . GLY A 1 95 ? 0.815 -2.564 11.878 1.00 81.50 95 GLY A CA 1
ATOM 713 C C . GLY A 1 95 ? 0.750 -3.844 12.717 1.00 81.50 95 GLY A C 1
ATOM 714 O O . GLY A 1 95 ? 0.050 -4.795 12.361 1.00 81.50 95 GLY A O 1
ATOM 715 N N . TYR A 1 96 ? 1.468 -3.820 13.841 1.00 75.75 96 TYR A N 1
ATOM 716 C CA . TYR A 1 96 ? 1.624 -4.908 14.811 1.00 75.75 96 TYR A CA 1
ATOM 717 C C . TYR A 1 96 ? 0.399 -5.154 15.702 1.00 75.75 96 TYR A C 1
ATOM 719 O O . TYR A 1 96 ? 0.362 -6.156 16.405 1.00 75.75 96 TYR A O 1
ATOM 727 N N . LEU A 1 97 ? -0.604 -4.274 15.698 1.00 74.12 97 LEU A N 1
ATOM 728 C CA . LEU A 1 97 ? -1.809 -4.460 16.500 1.00 74.12 97 LEU A CA 1
ATOM 729 C C . LEU A 1 97 ? -2.607 -5.644 15.953 1.00 74.12 97 LEU A C 1
ATOM 731 O O . LEU A 1 97 ? -3.130 -5.612 14.829 1.00 74.12 97 LEU A O 1
ATOM 735 N N . TYR A 1 98 ? -2.674 -6.685 16.773 1.00 71.31 98 TYR A N 1
ATOM 736 C CA . TYR A 1 98 ? -3.485 -7.866 16.564 1.00 71.31 98 TYR A CA 1
ATOM 737 C C . TYR A 1 98 ? -4.399 -8.051 17.773 1.00 71.31 98 TYR A C 1
ATOM 739 O O . TYR A 1 98 ? -3.924 -8.335 18.872 1.00 71.31 98 TYR A O 1
ATOM 747 N N . ASP A 1 99 ? -5.708 -7.896 17.569 1.00 68.81 99 ASP A N 1
ATOM 748 C CA . ASP A 1 99 ? -6.680 -8.250 18.597 1.00 68.81 99 ASP A CA 1
ATOM 749 C C . ASP A 1 99 ? -6.756 -9.778 18.695 1.00 68.81 99 ASP A C 1
ATOM 751 O O . ASP A 1 99 ? -7.186 -10.469 17.770 1.00 68.81 99 ASP A O 1
ATOM 755 N N . TYR A 1 100 ? -6.359 -10.317 19.844 1.00 64.69 100 TYR A N 1
ATOM 756 C CA . TYR A 1 100 ? -6.442 -11.746 20.175 1.00 64.69 100 TYR A CA 1
ATOM 757 C C . TYR A 1 100 ? -7.891 -12.226 20.390 1.00 64.69 100 TYR A C 1
ATOM 759 O O . TYR A 1 100 ? -8.184 -13.418 20.284 1.00 64.69 100 TYR A O 1
ATOM 767 N N . LEU A 1 101 ? -8.815 -11.293 20.637 1.00 60.75 101 LEU A N 1
ATOM 768 C CA . LEU A 1 101 ? -10.224 -11.531 20.968 1.00 60.75 101 LEU A CA 1
ATOM 769 C C . LEU A 1 101 ? -11.026 -12.330 19.910 1.00 60.75 101 LEU A C 1
ATOM 771 O O . LEU A 1 101 ? -11.672 -13.310 20.288 1.00 60.75 101 LEU A O 1
ATOM 775 N N . PRO A 1 102 ? -11.006 -11.991 18.603 1.00 60.59 102 PRO A N 1
ATOM 776 C CA . PRO A 1 102 ? -11.733 -12.751 17.577 1.00 60.59 102 PRO A CA 1
ATOM 777 C C . PRO A 1 102 ? -11.120 -14.124 17.254 1.00 60.59 102 PRO A C 1
ATOM 779 O O . PRO A 1 102 ? -11.841 -15.039 16.866 1.00 60.59 102 PRO A O 1
ATOM 782 N N . LEU A 1 103 ? -9.806 -14.305 17.415 1.00 59.22 103 LEU A N 1
ATOM 783 C CA . LEU A 1 103 ? -9.164 -15.607 17.189 1.00 59.22 103 LEU A CA 1
ATOM 784 C C . LEU A 1 103 ? -9.478 -16.586 18.328 1.00 59.22 103 LEU A C 1
ATOM 786 O O . LEU A 1 103 ? -9.743 -17.764 18.089 1.00 59.22 103 LEU A O 1
ATOM 790 N N . PHE A 1 104 ? -9.485 -16.085 19.564 1.00 59.69 104 PHE A N 1
ATOM 791 C CA . PHE A 1 104 ? -9.824 -16.861 20.752 1.00 59.69 104 PHE A CA 1
ATOM 792 C C . PHE A 1 104 ? -11.263 -17.395 20.701 1.00 59.69 104 PHE A C 1
ATOM 794 O O . PHE A 1 104 ? -11.492 -18.570 20.988 1.00 59.69 104 PHE A O 1
ATOM 801 N N . SER A 1 105 ? -12.220 -16.581 20.240 1.00 59.50 105 SER A N 1
ATOM 802 C CA . SER A 1 105 ? -13.615 -17.014 20.076 1.00 59.50 105 SER A CA 1
ATOM 803 C C . SER A 1 105 ? -13.800 -18.050 18.956 1.00 59.50 105 SER A C 1
ATOM 805 O O . SER A 1 105 ? -14.598 -18.976 19.104 1.00 59.50 105 SER A O 1
ATOM 807 N N . LEU A 1 106 ? -13.022 -17.964 17.870 1.00 58.09 106 LEU A N 1
ATOM 808 C CA . LEU A 1 106 ? -13.001 -18.969 16.796 1.00 58.09 106 LEU A CA 1
ATOM 809 C C . LEU A 1 106 ? -12.428 -20.316 17.267 1.00 58.09 106 LEU A C 1
ATOM 811 O O . LEU A 1 106 ? -13.000 -21.368 16.978 1.00 58.09 106 LEU A O 1
ATOM 815 N N . MET A 1 107 ? -11.338 -20.300 18.041 1.00 56.66 107 MET A N 1
ATOM 816 C CA . MET A 1 107 ? -10.752 -21.509 18.640 1.00 56.66 107 MET A CA 1
ATOM 817 C C . MET A 1 107 ? -11.688 -22.172 19.659 1.00 56.66 107 MET A C 1
ATOM 819 O O . MET A 1 107 ? -11.751 -23.402 19.731 1.00 56.66 107 MET A O 1
ATOM 823 N N . GLN A 1 108 ? -12.460 -21.375 20.400 1.00 59.84 108 GLN A N 1
ATOM 824 C CA . GLN A 1 108 ? -13.465 -21.863 21.344 1.00 59.84 108 GLN A CA 1
ATOM 825 C C . GLN A 1 108 ? -14.626 -22.599 20.651 1.00 59.84 108 GLN A C 1
ATOM 827 O O . GLN A 1 108 ? -15.199 -23.517 21.236 1.00 59.84 108 GLN A O 1
ATOM 832 N N . TYR A 1 109 ? -14.949 -22.246 19.401 1.00 60.69 109 TYR A N 1
ATOM 833 C CA . TYR A 1 109 ? -15.992 -22.924 18.624 1.00 60.69 109 TYR A CA 1
ATOM 834 C C . TYR A 1 109 ? -15.545 -24.295 18.088 1.00 60.69 109 TYR A C 1
ATOM 836 O O . TYR A 1 109 ? -16.352 -25.217 18.014 1.00 60.69 109 TYR A O 1
ATOM 844 N N . ILE A 1 110 ? -14.265 -24.445 17.727 1.00 62.41 110 ILE A N 1
ATOM 845 C CA . ILE A 1 110 ? -13.746 -25.663 17.082 1.00 62.41 110 ILE A CA 1
ATOM 846 C C . ILE A 1 110 ? -13.330 -26.732 18.106 1.00 62.41 110 ILE A C 1
ATOM 848 O O . ILE A 1 110 ? -13.521 -27.913 17.838 1.00 62.41 110 ILE A O 1
ATOM 852 N N . ASN A 1 111 ? -12.805 -26.360 19.281 1.00 57.94 111 ASN A N 1
ATOM 853 C CA . ASN A 1 111 ? -12.307 -27.327 20.270 1.00 57.94 111 ASN A CA 1
ATOM 854 C C . ASN A 1 111 ? -12.664 -26.949 21.718 1.00 57.94 111 ASN A C 1
ATOM 856 O O . ASN A 1 111 ? -11.832 -26.435 22.471 1.00 57.94 111 ASN A O 1
ATOM 860 N N . PHE A 1 112 ? -13.881 -27.294 22.146 1.00 58.84 112 PHE A N 1
ATOM 861 C CA . PHE A 1 112 ? -14.354 -27.057 23.518 1.00 58.84 112 PHE A CA 1
ATOM 862 C C . PHE A 1 112 ? -13.487 -27.756 24.594 1.00 58.84 112 PHE A C 1
ATOM 864 O O . PHE A 1 112 ? -13.324 -27.238 25.694 1.00 58.84 112 PHE A O 1
ATOM 871 N N . GLU A 1 113 ? -12.862 -28.895 24.268 1.00 56.00 113 GLU A N 1
ATOM 872 C CA . GLU A 1 113 ? -12.028 -29.686 25.192 1.00 56.00 113 GLU A CA 1
ATOM 873 C C . GLU A 1 113 ? -10.552 -29.218 25.244 1.00 56.00 113 GLU A C 1
ATOM 875 O O . GLU A 1 113 ? -9.890 -29.325 26.274 1.00 56.00 113 GLU A O 1
ATOM 880 N N . TYR A 1 114 ? -10.043 -28.603 24.169 1.00 57.28 114 TYR A N 1
ATOM 881 C CA . TYR A 1 114 ? -8.704 -27.986 24.126 1.00 57.28 114 TYR A CA 1
ATOM 882 C C . TYR A 1 114 ? -8.662 -26.654 24.891 1.00 57.28 114 TYR A C 1
ATOM 884 O O . TYR A 1 114 ? -7.655 -26.316 25.509 1.00 57.28 114 TYR A O 1
ATOM 892 N N . TYR A 1 115 ? -9.779 -25.921 24.903 1.00 55.62 115 TYR A N 1
ATOM 893 C CA . TYR A 1 115 ? -9.917 -24.654 25.621 1.00 55.62 115 TYR A CA 1
ATOM 894 C C . TYR A 1 115 ? -9.737 -24.812 27.143 1.00 55.62 115 TYR A C 1
ATOM 896 O O . TYR A 1 115 ? -9.055 -24.003 27.769 1.00 55.62 115 TYR A O 1
ATOM 904 N N . ILE A 1 116 ? -10.276 -25.888 27.734 1.00 52.88 116 ILE A N 1
ATOM 905 C CA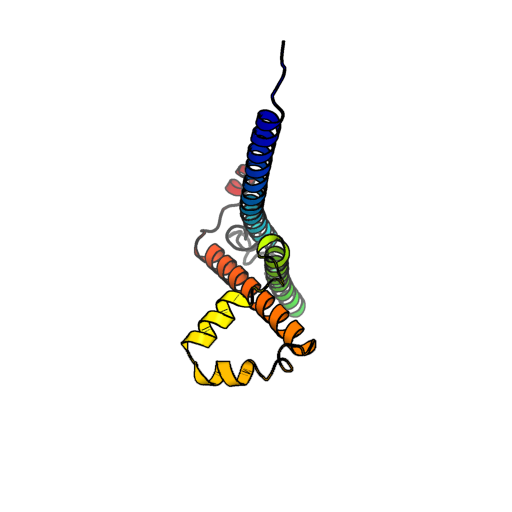 . ILE A 1 116 ? -10.096 -26.197 29.165 1.00 52.88 116 ILE A CA 1
ATOM 906 C C . ILE A 1 116 ? -8.620 -26.477 29.499 1.00 52.88 116 ILE A C 1
ATOM 908 O O . ILE A 1 116 ? -8.133 -26.004 30.522 1.00 52.88 116 ILE A O 1
ATOM 912 N N . ASN A 1 117 ? -7.890 -27.170 28.618 1.00 53.22 117 ASN A N 1
ATOM 913 C CA . ASN A 1 117 ? -6.467 -27.476 28.818 1.00 53.22 117 ASN A CA 1
ATOM 914 C C . ASN A 1 117 ? -5.534 -26.273 28.568 1.00 53.22 117 ASN A C 1
ATOM 916 O O . ASN A 1 117 ? -4.420 -26.250 29.086 1.00 53.22 117 ASN A O 1
ATOM 920 N N . ASN A 1 118 ? -5.966 -25.263 27.806 1.00 52.44 118 ASN A N 1
ATOM 921 C CA . ASN A 1 118 ? -5.186 -24.039 27.592 1.00 52.44 118 ASN A CA 1
ATOM 922 C C . ASN A 1 118 ? -5.385 -22.982 28.683 1.00 52.44 118 ASN A C 1
ATOM 924 O O . ASN A 1 118 ? -4.464 -22.207 28.913 1.00 52.44 118 ASN A O 1
ATOM 928 N N . LEU A 1 119 ? -6.508 -22.988 29.411 1.00 52.03 119 LEU A N 1
ATOM 929 C CA . LEU A 1 119 ? -6.685 -22.110 30.577 1.00 52.03 119 LEU A CA 1
ATOM 930 C C . LEU A 1 119 ? -5.658 -22.408 31.689 1.00 52.03 119 LEU A C 1
ATOM 932 O O . LEU A 1 119 ? -5.317 -21.540 32.483 1.00 52.03 119 LEU A O 1
ATOM 936 N N . THR A 1 120 ? -5.152 -23.644 31.751 1.00 48.97 120 THR A N 1
ATOM 937 C CA . THR A 1 120 ? -4.078 -24.048 32.671 1.00 48.97 120 THR A CA 1
ATOM 938 C C . THR A 1 120 ? -2.670 -23.790 32.123 1.00 48.97 120 THR A C 1
ATOM 940 O O . THR A 1 120 ? -1.712 -23.827 32.891 1.00 48.97 120 THR A O 1
ATOM 943 N N . ASN A 1 121 ? -2.533 -23.499 30.824 1.00 48.88 121 ASN A N 1
ATOM 944 C CA . ASN A 1 121 ? -1.258 -23.299 30.129 1.00 48.88 121 ASN A CA 1
ATOM 945 C C . ASN A 1 121 ? -1.071 -21.825 29.735 1.00 48.88 121 ASN A C 1
ATOM 947 O O . ASN A 1 121 ? -0.799 -21.502 28.581 1.00 48.88 121 ASN A O 1
ATOM 951 N N . GLU A 1 122 ? -1.166 -20.928 30.715 1.00 56.88 122 GLU A N 1
ATOM 952 C CA . GLU A 1 122 ? -0.782 -19.510 30.583 1.00 56.88 122 GLU A CA 1
ATOM 953 C C . GLU A 1 122 ? 0.698 -19.322 30.175 1.00 56.88 122 GLU A C 1
ATOM 955 O O . GLU A 1 122 ? 1.111 -18.228 29.813 1.00 56.88 122 GLU A O 1
ATOM 960 N N . SER A 1 123 ? 1.514 -20.383 30.198 1.00 56.41 123 SER A N 1
ATOM 961 C CA . SER A 1 123 ? 2.954 -20.324 29.935 1.00 56.41 123 SER A CA 1
ATOM 962 C C . SER A 1 123 ? 3.353 -20.259 28.456 1.00 56.41 123 SER A C 1
ATOM 964 O O . SER A 1 123 ? 4.428 -19.752 28.157 1.00 56.41 123 SER A O 1
ATOM 966 N N . LEU A 1 124 ? 2.530 -20.747 27.519 1.00 53.41 124 LEU A N 1
ATOM 967 C CA . LEU A 1 124 ? 2.921 -20.862 26.098 1.00 53.41 124 LEU A CA 1
ATOM 968 C C . LEU A 1 124 ? 2.662 -19.587 25.277 1.00 53.41 124 LEU A C 1
ATOM 970 O O . LEU A 1 124 ? 3.356 -19.334 24.298 1.00 53.41 124 LEU A O 1
ATOM 974 N N . PHE A 1 125 ? 1.677 -18.775 25.668 1.00 56.38 125 PHE A N 1
ATOM 975 C CA . PHE A 1 125 ? 1.408 -17.475 25.036 1.00 56.38 125 PHE A CA 1
ATOM 976 C C . PHE A 1 125 ? 2.161 -16.317 25.707 1.00 56.38 125 PHE A C 1
ATOM 978 O O . PHE A 1 125 ? 2.262 -15.250 25.113 1.00 56.38 125 PHE A O 1
ATOM 985 N N . SER A 1 126 ? 2.724 -16.529 26.904 1.00 58.19 126 SER A N 1
ATOM 986 C CA . SER A 1 126 ? 3.544 -15.537 27.612 1.00 58.19 126 SER A CA 1
ATOM 987 C C . SER A 1 126 ? 5.013 -15.515 27.182 1.00 58.19 126 SER A C 1
ATOM 989 O O . SER A 1 126 ? 5.769 -14.656 27.635 1.00 58.19 126 SER A O 1
ATOM 991 N N . ASP A 1 127 ? 5.448 -16.470 26.355 1.00 72.50 127 ASP A N 1
ATOM 992 C CA . ASP A 1 127 ? 6.819 -16.486 25.860 1.00 72.50 127 ASP A CA 1
ATOM 993 C C . ASP A 1 127 ? 7.027 -15.311 24.886 1.00 72.50 127 ASP A C 1
ATOM 995 O O . ASP A 1 127 ? 6.410 -15.279 23.814 1.00 72.50 127 ASP A O 1
ATOM 999 N N . PRO A 1 128 ? 7.946 -14.370 25.180 1.00 77.31 128 PRO A N 1
ATOM 1000 C CA . PRO A 1 128 ? 8.118 -13.149 24.386 1.00 77.31 128 PRO A CA 1
ATOM 1001 C C . PRO A 1 128 ? 8.527 -13.427 22.929 1.00 77.31 128 PRO A C 1
ATOM 1003 O O . PRO A 1 128 ? 8.309 -12.603 22.042 1.00 77.31 128 PRO A O 1
ATOM 1006 N N . LEU A 1 129 ? 9.104 -14.603 22.657 1.00 81.69 129 LEU A N 1
ATOM 1007 C CA . LEU A 1 129 ? 9.452 -15.057 21.308 1.00 81.69 129 LEU A CA 1
ATOM 1008 C C . LEU A 1 129 ? 8.215 -15.403 20.469 1.00 81.69 129 LEU A C 1
ATOM 1010 O O . LEU A 1 129 ? 8.157 -15.058 19.289 1.00 81.69 129 LEU A O 1
ATOM 1014 N N . ILE A 1 130 ? 7.238 -16.087 21.067 1.00 79.94 130 ILE A N 1
ATOM 1015 C CA . ILE A 1 130 ? 6.015 -16.521 20.382 1.00 79.94 130 ILE A CA 1
ATOM 1016 C C . ILE A 1 130 ? 5.111 -15.315 20.147 1.00 79.94 130 ILE A C 1
ATOM 1018 O O . ILE A 1 130 ? 4.580 -15.148 19.049 1.00 79.94 130 ILE A O 1
ATOM 1022 N N . GLU A 1 131 ? 5.010 -14.433 21.140 1.00 78.12 131 GLU A N 1
ATOM 1023 C CA . GLU A 1 131 ? 4.286 -13.174 21.012 1.00 78.12 131 GLU A CA 1
ATOM 1024 C C . GLU A 1 131 ? 4.879 -12.296 19.889 1.00 78.12 131 GLU A C 1
ATOM 1026 O O . GLU A 1 131 ? 4.156 -11.844 18.998 1.00 78.12 131 GLU A O 1
ATOM 1031 N N . GLY A 1 132 ? 6.208 -12.136 19.845 1.00 81.94 132 GLY A N 1
ATOM 1032 C CA . GLY A 1 132 ? 6.882 -11.402 18.769 1.00 81.94 132 GLY A CA 1
ATOM 1033 C C . GLY A 1 132 ? 6.653 -12.009 17.379 1.00 81.94 132 GLY A C 1
ATOM 1034 O O . GLY A 1 132 ? 6.421 -11.281 16.410 1.00 81.94 132 GLY A O 1
ATOM 1035 N N . LEU A 1 133 ? 6.666 -13.341 17.271 1.00 84.19 133 LEU A N 1
ATOM 1036 C CA . LEU A 1 133 ? 6.400 -14.041 16.013 1.00 84.19 133 LEU A CA 1
ATOM 1037 C C . LEU A 1 133 ? 4.952 -13.841 15.546 1.00 84.19 133 LEU A C 1
ATOM 1039 O O . LEU A 1 133 ? 4.728 -13.612 14.357 1.00 84.19 133 LEU A O 1
ATOM 1043 N N . LEU A 1 134 ? 3.978 -13.862 16.459 1.00 82.62 134 LEU A N 1
ATOM 1044 C CA . LEU A 1 134 ? 2.569 -13.612 16.141 1.00 82.62 134 LEU A CA 1
ATOM 1045 C C . LEU A 1 134 ? 2.345 -12.195 15.602 1.00 82.62 134 LEU A C 1
ATOM 1047 O O . LEU A 1 134 ? 1.708 -12.041 14.557 1.00 82.62 134 LEU A O 1
ATOM 1051 N N . TYR A 1 135 ? 2.914 -11.168 16.239 1.00 84.44 135 TYR A N 1
ATOM 1052 C CA . TYR A 1 135 ? 2.817 -9.794 15.731 1.00 84.44 135 TYR A CA 1
ATOM 1053 C C . TYR A 1 135 ? 3.521 -9.619 14.376 1.00 84.44 135 TYR A C 1
ATOM 1055 O O . TYR A 1 135 ? 3.004 -8.928 13.494 1.00 84.44 135 TYR A O 1
ATOM 1063 N N . GLY A 1 136 ? 4.668 -10.279 14.172 1.00 87.00 136 GLY A N 1
ATOM 1064 C CA . GLY A 1 136 ? 5.380 -10.278 12.891 1.00 87.00 136 GLY A CA 1
ATOM 1065 C C . GLY A 1 136 ? 4.574 -10.928 11.763 1.00 87.00 136 GLY A C 1
ATOM 1066 O O . GLY A 1 136 ? 4.462 -10.364 10.673 1.00 87.00 136 GLY A O 1
ATOM 1067 N N . LEU A 1 137 ? 3.953 -12.080 12.029 1.00 86.31 137 LEU A N 1
ATOM 1068 C CA . LEU A 1 137 ? 3.071 -12.745 11.068 1.00 86.31 137 LEU A CA 1
ATOM 1069 C C . LEU A 1 137 ? 1.822 -11.912 10.771 1.00 86.31 137 LEU A C 1
ATOM 1071 O O . LEU A 1 137 ? 1.429 -11.815 9.610 1.00 86.31 137 LEU A O 1
ATOM 1075 N N . ALA A 1 138 ? 1.228 -11.262 11.775 1.00 86.44 138 ALA A N 1
ATOM 1076 C CA . ALA A 1 138 ? 0.081 -10.379 11.573 1.00 86.44 138 ALA A CA 1
ATOM 1077 C C . ALA A 1 138 ? 0.419 -9.213 10.629 1.00 86.44 138 ALA A C 1
ATOM 1079 O O . ALA A 1 138 ? -0.347 -8.922 9.706 1.00 86.44 138 ALA A O 1
ATOM 1080 N N . LEU A 1 139 ? 1.590 -8.590 10.802 1.00 88.62 139 LEU A N 1
ATOM 1081 C CA . LEU A 1 139 ? 2.083 -7.568 9.879 1.00 88.62 139 LEU A CA 1
ATOM 1082 C C . LEU A 1 139 ? 2.296 -8.138 8.467 1.00 88.62 139 LEU A C 1
ATOM 1084 O O . LEU A 1 139 ? 1.885 -7.512 7.492 1.00 88.62 139 LEU A O 1
ATOM 1088 N N . GLY A 1 140 ? 2.901 -9.325 8.354 1.00 90.00 140 GLY A N 1
ATOM 1089 C CA . GLY A 1 140 ? 3.140 -9.999 7.073 1.00 90.00 140 GLY A CA 1
ATOM 1090 C C . GLY A 1 140 ? 1.854 -10.339 6.312 1.00 90.00 140 GLY A C 1
ATOM 1091 O O . GLY A 1 140 ? 1.776 -10.153 5.098 1.00 90.00 140 GLY A O 1
ATOM 1092 N N . VAL A 1 141 ? 0.807 -10.777 7.013 1.00 88.75 141 VAL A N 1
ATOM 1093 C CA . VAL A 1 141 ? -0.504 -11.036 6.400 1.00 88.75 141 VAL A CA 1
ATOM 1094 C C . VAL A 1 141 ? -1.124 -9.731 5.898 1.00 88.75 141 VAL A C 1
ATOM 1096 O O . VAL A 1 141 ? -1.547 -9.668 4.742 1.00 88.75 141 VAL A O 1
ATOM 1099 N N . LYS A 1 142 ? -1.119 -8.661 6.705 1.00 88.56 142 LYS A N 1
ATOM 1100 C CA . LYS A 1 142 ? -1.649 -7.349 6.289 1.00 88.56 142 LYS A CA 1
ATOM 1101 C C . LYS A 1 142 ? -0.900 -6.782 5.078 1.00 88.56 142 LYS A C 1
ATOM 1103 O O . LYS A 1 142 ? -1.539 -6.312 4.137 1.00 88.56 142 LYS A O 1
ATOM 1108 N N . SER A 1 143 ? 0.430 -6.877 5.051 1.00 90.44 143 SER A N 1
ATOM 1109 C CA . SER A 1 143 ? 1.223 -6.413 3.907 1.00 90.44 143 SER A CA 1
ATOM 1110 C C . SER A 1 143 ? 0.979 -7.257 2.651 1.00 90.44 143 SER A C 1
ATOM 1112 O O . SER A 1 143 ? 0.880 -6.692 1.564 1.00 90.44 143 SER A O 1
ATOM 1114 N N . SER A 1 144 ? 0.775 -8.575 2.772 1.00 90.50 144 SER A N 1
ATOM 1115 C CA . SER A 1 144 ? 0.419 -9.428 1.624 1.00 90.50 144 SER A CA 1
ATOM 1116 C C . SER A 1 144 ? -0.940 -9.072 1.006 1.00 90.50 144 SER A C 1
ATOM 1118 O O . SER A 1 144 ? -1.074 -9.061 -0.218 1.00 90.50 144 SER A O 1
ATOM 1120 N N . ILE A 1 145 ? -1.923 -8.692 1.832 1.00 89.75 145 ILE A N 1
ATOM 1121 C CA . ILE A 1 145 ? -3.224 -8.194 1.364 1.00 89.75 145 ILE A CA 1
ATOM 1122 C C . ILE A 1 145 ? -3.043 -6.876 0.599 1.00 89.75 145 ILE A C 1
ATOM 1124 O O . ILE A 1 145 ? -3.641 -6.702 -0.463 1.00 89.75 145 ILE A O 1
ATOM 1128 N N . MET A 1 146 ? -2.176 -5.976 1.077 1.00 88.50 146 MET A N 1
ATOM 1129 C CA . MET A 1 146 ? -1.865 -4.736 0.355 1.00 88.50 146 MET A CA 1
ATOM 1130 C C . MET A 1 146 ? -1.174 -5.002 -0.986 1.00 88.50 146 MET A C 1
ATOM 1132 O O . MET A 1 146 ? -1.568 -4.420 -1.995 1.00 88.50 146 MET A O 1
ATOM 1136 N N . ILE A 1 147 ? -0.220 -5.936 -1.045 1.00 89.88 147 ILE A N 1
ATOM 1137 C CA . ILE A 1 147 ? 0.420 -6.338 -2.310 1.00 89.88 147 ILE A CA 1
ATOM 1138 C C . ILE A 1 147 ? -0.620 -6.902 -3.290 1.00 89.88 147 ILE A C 1
ATOM 1140 O O . ILE A 1 147 ? -0.586 -6.595 -4.482 1.00 89.88 147 ILE A O 1
ATOM 1144 N N . PHE A 1 148 ? -1.586 -7.686 -2.803 1.00 89.94 148 PHE A N 1
ATOM 1145 C CA . PHE A 1 148 ? -2.673 -8.197 -3.639 1.00 89.94 148 PHE A CA 1
ATOM 1146 C C . PHE A 1 148 ? -3.540 -7.067 -4.217 1.00 89.94 148 PHE A C 1
ATOM 1148 O O . PHE A 1 148 ? -3.859 -7.091 -5.407 1.00 89.94 148 PHE A O 1
ATOM 1155 N N . ILE A 1 149 ? -3.859 -6.043 -3.418 1.00 86.69 149 ILE A N 1
ATOM 1156 C CA . ILE A 1 149 ? -4.575 -4.844 -3.887 1.00 86.69 149 ILE A CA 1
ATOM 1157 C C . ILE A 1 149 ? -3.769 -4.114 -4.970 1.00 86.69 149 ILE A C 1
ATOM 1159 O O . ILE A 1 149 ? -4.345 -3.699 -5.972 1.00 86.69 149 ILE A O 1
ATOM 1163 N N . PHE A 1 150 ? -2.445 -4.017 -4.831 1.00 82.94 150 PHE A N 1
ATOM 1164 C CA . PHE A 1 150 ? -1.563 -3.436 -5.852 1.00 82.94 150 PHE A CA 1
ATOM 1165 C C . PHE A 1 150 ? -1.606 -4.201 -7.181 1.00 82.94 150 PHE A C 1
ATOM 1167 O O . PHE A 1 150 ? -1.737 -3.602 -8.251 1.00 82.94 150 PHE A O 1
ATOM 1174 N N . ILE A 1 151 ? -1.536 -5.532 -7.127 1.00 85.81 151 ILE A N 1
ATOM 1175 C CA . ILE A 1 151 ? -1.629 -6.382 -8.323 1.00 85.81 151 ILE A CA 1
ATOM 1176 C C . ILE A 1 151 ? -3.012 -6.237 -8.971 1.00 85.81 151 ILE A C 1
ATOM 1178 O O . ILE A 1 151 ? -3.124 -6.175 -10.197 1.00 85.81 151 ILE A O 1
ATOM 1182 N N . TRP A 1 152 ? -4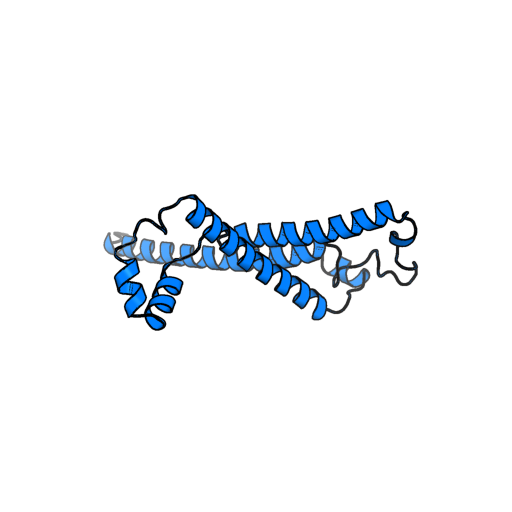.066 -6.133 -8.162 1.00 86.50 152 TRP A N 1
ATOM 1183 C CA . TRP A 1 152 ? -5.420 -5.927 -8.665 1.00 86.50 152 TRP A CA 1
ATOM 1184 C C . TRP A 1 152 ? -5.612 -4.538 -9.290 1.00 86.50 152 TRP A C 1
ATOM 1186 O O . TRP A 1 152 ? -6.221 -4.425 -10.358 1.00 86.50 152 TRP A O 1
ATOM 1196 N N . ALA A 1 153 ? -5.042 -3.488 -8.695 1.00 82.31 153 ALA A N 1
ATOM 1197 C CA . ALA A 1 153 ? -5.040 -2.146 -9.271 1.00 82.31 153 ALA A CA 1
ATOM 1198 C C . ALA A 1 153 ? -4.380 -2.151 -10.659 1.00 82.31 153 ALA A C 1
ATOM 1200 O O . ALA A 1 153 ? -4.971 -1.668 -11.625 1.00 82.31 153 ALA A O 1
ATOM 1201 N N . ARG A 1 154 ? -3.224 -2.813 -10.795 1.00 79.88 154 ARG A N 1
ATOM 1202 C CA . ARG A 1 154 ? -2.540 -2.997 -12.085 1.00 79.88 154 ARG A CA 1
ATOM 1203 C C . ARG A 1 154 ? -3.405 -3.713 -13.127 1.00 79.88 154 ARG A C 1
ATOM 1205 O O . ARG A 1 154 ? -3.344 -3.373 -14.304 1.00 79.88 154 ARG A O 1
ATOM 1212 N N . ALA A 1 155 ? -4.172 -4.724 -12.722 1.00 81.31 155 ALA A N 1
ATOM 1213 C CA . ALA A 1 155 ? -5.031 -5.475 -13.638 1.00 81.31 155 ALA A CA 1
ATOM 1214 C C . ALA A 1 155 ? -6.282 -4.691 -14.074 1.00 81.31 155 ALA A C 1
ATOM 1216 O O . ALA A 1 155 ? -6.830 -4.960 -15.141 1.00 81.31 155 ALA A O 1
ATOM 1217 N N . SER A 1 156 ? -6.741 -3.745 -13.252 1.00 83.00 156 SER A N 1
ATOM 1218 C CA . SER A 1 156 ? -8.011 -3.040 -13.462 1.00 83.00 156 SER A CA 1
ATOM 1219 C C . SER A 1 156 ? -7.871 -1.786 -14.325 1.00 83.00 156 SER A C 1
ATOM 1221 O O . SER A 1 156 ? -8.806 -1.444 -15.049 1.00 83.00 156 SER A O 1
ATOM 1223 N N . PHE A 1 157 ? -6.728 -1.092 -14.261 1.00 79.81 157 PHE A N 1
ATOM 1224 C CA . PHE A 1 157 ? -6.542 0.176 -14.967 1.00 79.81 157 PHE A CA 1
ATOM 1225 C C . PHE A 1 157 ? -5.814 0.006 -16.311 1.00 79.81 157 PHE A C 1
ATOM 1227 O O . PHE A 1 157 ? -4.735 -0.591 -16.360 1.00 79.81 157 PHE A O 1
ATOM 1234 N N . PRO A 1 158 ? -6.359 0.559 -17.414 1.00 77.06 158 PRO A N 1
ATOM 1235 C CA . PRO A 1 158 ? -5.633 0.642 -18.674 1.00 77.06 158 PRO A CA 1
ATOM 1236 C C . PRO A 1 158 ? -4.452 1.618 -18.551 1.00 77.06 158 PRO A C 1
ATOM 1238 O O . PRO A 1 158 ? -4.462 2.532 -17.728 1.00 77.06 158 PRO A O 1
ATOM 1241 N N . ARG A 1 159 ? -3.427 1.434 -19.390 1.00 77.62 159 ARG A N 1
ATOM 1242 C CA . ARG A 1 159 ? -2.244 2.311 -19.422 1.00 77.62 159 ARG A CA 1
ATOM 1243 C C . ARG A 1 159 ? -2.638 3.724 -19.867 1.00 77.62 159 ARG A C 1
ATOM 1245 O O . ARG A 1 159 ? -3.299 3.872 -20.895 1.00 77.62 159 ARG A O 1
ATOM 1252 N N . ILE A 1 160 ? -2.219 4.739 -19.111 1.00 74.81 160 ILE A N 1
ATOM 1253 C CA . ILE A 1 160 ? -2.531 6.151 -19.375 1.00 74.81 160 ILE A CA 1
ATOM 1254 C C . ILE A 1 160 ? -1.396 6.778 -20.196 1.00 74.81 160 ILE A C 1
ATOM 1256 O O . ILE A 1 160 ? -0.222 6.510 -19.946 1.00 74.81 160 ILE A O 1
ATOM 1260 N N . ARG A 1 161 ? -1.734 7.609 -21.192 1.00 76.38 161 ARG A N 1
ATOM 1261 C CA . ARG A 1 161 ? -0.742 8.321 -22.018 1.00 76.38 161 ARG A CA 1
ATOM 1262 C C . ARG A 1 161 ? -0.214 9.563 -21.293 1.00 76.38 161 ARG A C 1
ATOM 1264 O O . ARG A 1 161 ? -0.972 10.217 -20.581 1.00 76.38 161 ARG A O 1
ATOM 1271 N N . PHE A 1 162 ? 1.047 9.924 -21.545 1.00 70.06 162 PHE A N 1
ATOM 1272 C CA . PHE A 1 162 ? 1.733 11.070 -20.925 1.00 70.06 162 PHE A CA 1
ATOM 1273 C C . PHE A 1 162 ? 0.913 12.372 -20.961 1.00 70.06 162 PHE A C 1
ATOM 1275 O O . PHE A 1 162 ? 0.772 13.038 -19.936 1.00 70.06 162 PHE A O 1
ATOM 1282 N N . ASP A 1 163 ? 0.274 12.673 -22.095 1.00 71.06 163 ASP A N 1
ATOM 1283 C CA . ASP A 1 163 ? -0.540 13.885 -22.275 1.00 71.06 163 ASP A CA 1
ATOM 1284 C C . ASP A 1 163 ? -1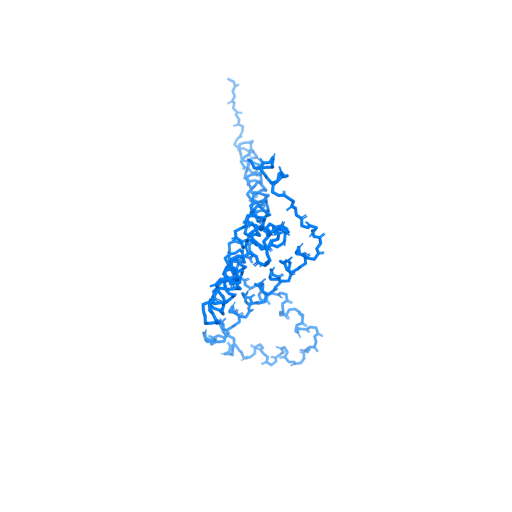.698 14.002 -21.270 1.00 71.06 163 ASP A C 1
ATOM 1286 O O . ASP A 1 163 ? -2.058 15.098 -20.846 1.00 71.06 163 ASP A O 1
ATOM 1290 N N . GLN A 1 164 ? -2.283 12.873 -20.863 1.00 72.19 164 GLN A N 1
ATOM 1291 C CA . GLN A 1 164 ? -3.404 12.843 -19.921 1.00 72.19 164 GLN A CA 1
ATOM 1292 C C . GLN A 1 164 ? -2.930 13.027 -18.475 1.00 72.19 164 GLN A C 1
ATOM 1294 O O . GLN A 1 164 ? -3.641 13.626 -17.670 1.00 72.19 164 GLN A O 1
ATOM 1299 N N . LEU A 1 165 ? -1.719 12.571 -18.153 1.00 68.00 165 LEU A N 1
ATOM 1300 C CA . LEU A 1 165 ? -1.147 12.669 -16.812 1.00 68.00 165 LEU A CA 1
ATOM 1301 C C . LEU A 1 165 ? -0.754 14.107 -16.468 1.00 68.00 165 LEU A C 1
ATOM 1303 O O . LEU A 1 165 ? -1.106 14.587 -15.394 1.00 68.00 165 LEU A O 1
ATOM 1307 N N . MET A 1 166 ? -0.124 14.827 -17.403 1.00 74.94 166 MET A N 1
ATOM 1308 C CA . MET A 1 166 ? 0.200 16.251 -17.221 1.00 74.94 166 MET A CA 1
ATOM 1309 C C . MET A 1 166 ? -1.037 17.136 -17.028 1.00 74.94 166 MET A C 1
ATOM 1311 O O . MET A 1 166 ? -0.925 18.212 -16.461 1.00 74.94 166 MET A O 1
ATOM 1315 N N . SER A 1 167 ? -2.208 16.705 -17.511 1.00 75.50 167 SER A N 1
ATOM 1316 C CA . SER A 1 167 ? -3.468 17.429 -17.294 1.00 75.50 167 SER A CA 1
ATOM 1317 C C . SER A 1 167 ? -4.141 17.120 -15.950 1.00 75.50 167 SER A C 1
ATOM 1319 O O . SER A 1 167 ? -5.064 17.830 -15.558 1.00 75.50 167 SER A O 1
ATOM 1321 N N . PHE A 1 168 ? -3.717 16.045 -15.275 1.00 71.25 168 PHE A N 1
ATOM 1322 C CA . PHE A 1 168 ? -4.301 15.558 -14.022 1.00 71.25 168 PHE A CA 1
ATOM 1323 C C . PHE A 1 168 ? -3.540 16.041 -12.777 1.00 71.25 168 PHE A C 1
ATOM 1325 O O . PHE A 1 168 ? -4.127 16.101 -11.697 1.00 71.25 168 PHE A O 1
ATOM 1332 N N . CYS A 1 169 ? -2.250 16.357 -12.928 1.00 59.62 169 CYS A N 1
ATOM 1333 C CA . CYS A 1 169 ? -1.387 16.903 -11.880 1.00 59.62 169 CYS A CA 1
ATOM 1334 C C . CYS A 1 169 ? -1.395 18.436 -11.891 1.00 59.62 169 CYS A C 1
ATOM 1336 O O . CYS A 1 169 ? -1.328 19.018 -10.785 1.00 59.62 169 CYS A O 1
#

Secondary structure (DSSP, 8-state):
-----HHHHHHHHHHHHHHHHHHHHHHHHHHHHHHHHHHHHHTT-TTS--TTT-TTSTTGGGGSS-HHHHHHHHHHHHHHHHHHHHHHHHHTS-TT---SHHHHHHHHHH-HHHHHHHHT-TTTTS-HHHHHHHHHHHHHHHHHHHHHHHHHHHHHSPPPPHHHHHTT-

pLDDT: mean 76.24, std 12.55, range [38.47, 91.5]

Radius of gyration: 24.94 Å; chains: 1; bounding box: 52×67×64 Å

Foldseek 3Di:
DDPQDPVNVVVVVVVVVVVVVVVVVVVLVVVLVVLLVVLLCVLCAPQNVAQQPPPVDPRHPLVVDDPVVNVVVVVVSVVSLLVSLLVSCVSRVVQLDDDCVVVLVVVCVPCVPVNVVVVVVPPPCPPVVVSVVSSVVVSVVSSVVSSVVSVVVNVPHDHDHPVVVVVVD

Sequence (169 aa):
MLAVSSLSTYGSLRSTAQLISYELILSSAILLVVMLTGSIAETNRAPFDLAEAESELVSGFMTEHAAVIFVFFFLAEYASIVLICILTSILFLGGYLYDYLPLFSLMQYINFEYYINNLTNESLFSDPLIEGLLYGLALGVKSSIMIFIFIWARASFPRIRFDQLMSFC